Protein AF-A0AA37XAT2-F1 (afdb_monomer_lite)

Organism: NCBI:txid1930061

Structure (mmCIF, N/CA/C/O backbone):
data_AF-A0AA37XAT2-F1
#
_entry.id   AF-A0AA37XAT2-F1
#
loop_
_atom_site.group_PDB
_atom_site.id
_atom_site.type_symbol
_atom_site.label_atom_id
_atom_site.label_alt_id
_atom_site.label_comp_id
_atom_site.label_asym_id
_atom_site.label_entity_id
_atom_site.label_seq_id
_atom_site.pdbx_PDB_ins_code
_atom_site.Cartn_x
_atom_site.Cartn_y
_atom_site.Cartn_z
_atom_site.occupancy
_atom_site.B_iso_or_equiv
_atom_site.auth_seq_id
_atom_site.auth_comp_id
_atom_site.auth_asym_id
_atom_site.auth_atom_id
_atom_site.pdbx_PDB_model_num
ATOM 1 N N . MET A 1 1 ? 37.764 2.991 42.889 1.00 60.38 1 MET A N 1
ATOM 2 C CA . MET A 1 1 ? 37.060 1.774 43.350 1.00 60.38 1 MET A CA 1
ATOM 3 C C . MET A 1 1 ? 35.672 2.197 43.814 1.00 60.38 1 MET A C 1
ATOM 5 O O . MET A 1 1 ? 35.576 2.888 44.817 1.00 60.38 1 MET A O 1
ATOM 9 N N . THR A 1 2 ? 34.618 1.922 43.044 1.00 67.81 2 THR A N 1
ATOM 10 C CA . THR A 1 2 ? 33.240 2.295 43.412 1.00 67.81 2 THR A CA 1
ATOM 11 C C . THR A 1 2 ? 32.713 1.361 44.501 1.00 67.81 2 THR A C 1
ATOM 13 O O . THR A 1 2 ? 32.863 0.143 44.410 1.00 67.81 2 THR A O 1
ATOM 16 N N . SER A 1 3 ? 32.137 1.950 45.550 1.00 75.75 3 SER A N 1
ATOM 17 C CA . SER A 1 3 ? 31.670 1.243 46.747 1.00 75.75 3 SER A CA 1
ATOM 18 C C . SER A 1 3 ? 30.577 0.212 46.406 1.00 75.75 3 SER A C 1
ATOM 20 O O . SER A 1 3 ? 29.693 0.527 45.600 1.00 75.75 3 SER A O 1
ATOM 22 N N . PRO A 1 4 ? 30.573 -0.991 47.023 1.00 71.00 4 PRO A N 1
ATOM 23 C CA . PRO A 1 4 ? 29.556 -2.024 46.798 1.00 71.00 4 PRO A CA 1
ATOM 24 C C . PRO A 1 4 ? 28.112 -1.518 46.934 1.00 71.00 4 PRO A C 1
ATOM 26 O O . PRO A 1 4 ? 27.245 -1.944 46.177 1.00 71.00 4 PRO A O 1
ATOM 29 N N . ALA A 1 5 ? 27.860 -0.546 47.817 1.00 69.62 5 ALA A N 1
ATOM 30 C CA . ALA A 1 5 ? 26.537 0.053 48.018 1.00 69.62 5 ALA A CA 1
ATOM 31 C C . ALA A 1 5 ? 26.031 0.859 46.803 1.00 69.62 5 ALA A C 1
ATOM 33 O O . ALA A 1 5 ? 24.835 0.877 46.515 1.00 69.62 5 ALA A O 1
ATOM 34 N N . GLN A 1 6 ? 26.929 1.478 46.030 1.00 71.06 6 GLN A N 1
ATOM 35 C CA . GLN A 1 6 ? 26.557 2.278 44.854 1.00 71.06 6 GLN A CA 1
ATOM 36 C C . GLN A 1 6 ? 26.167 1.420 43.646 1.00 71.06 6 GLN A C 1
ATOM 38 O O . GLN A 1 6 ? 25.484 1.901 42.740 1.00 71.06 6 GLN A O 1
ATOM 43 N N . ARG A 1 7 ? 26.573 0.144 43.630 1.00 69.44 7 ARG A N 1
ATOM 44 C CA . ARG A 1 7 ? 26.191 -0.806 42.577 1.00 69.44 7 ARG A CA 1
ATOM 45 C C . AR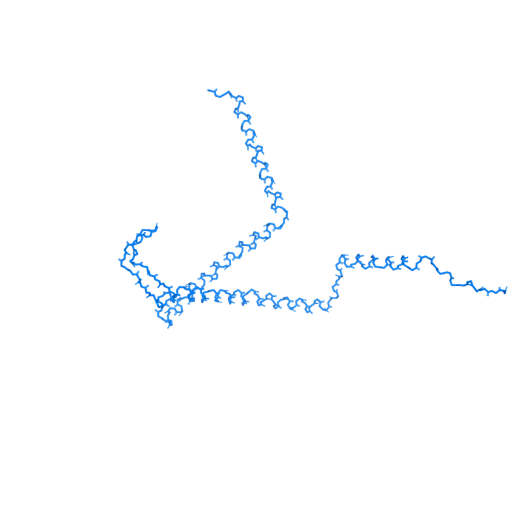G A 1 7 ? 24.735 -1.254 42.708 1.00 69.44 7 ARG A C 1
ATOM 47 O O . ARG A 1 7 ? 24.073 -1.433 41.692 1.00 69.44 7 ARG A O 1
ATOM 54 N N . TYR A 1 8 ? 24.225 -1.362 43.935 1.00 70.69 8 TYR A N 1
ATOM 55 C CA . TYR A 1 8 ? 22.835 -1.752 44.184 1.00 70.69 8 TYR A CA 1
ATOM 56 C C . TYR A 1 8 ? 21.836 -0.647 43.813 1.00 70.69 8 TYR A C 1
ATOM 58 O O . TYR A 1 8 ? 20.838 -0.935 43.155 1.00 70.69 8 TYR A O 1
ATOM 66 N N . SER A 1 9 ? 22.134 0.618 44.136 1.00 72.38 9 SER A N 1
ATOM 67 C CA . SER A 1 9 ? 21.278 1.758 43.761 1.00 72.38 9 SER A CA 1
ATOM 68 C C . SER A 1 9 ? 21.150 1.894 42.239 1.00 72.38 9 SER A C 1
ATOM 70 O O . SER A 1 9 ? 20.037 1.893 41.720 1.00 72.38 9 SER A O 1
ATOM 72 N N . GLN A 1 10 ? 22.267 1.882 41.503 1.00 71.94 10 GLN A N 1
ATOM 73 C CA . GLN A 1 10 ? 22.242 2.030 40.040 1.00 71.94 10 GLN A CA 1
ATOM 74 C C . GLN A 1 10 ? 21.535 0.871 39.321 1.00 71.94 10 GLN A C 1
ATOM 76 O O . GLN A 1 10 ? 20.846 1.090 38.324 1.00 71.94 10 GLN A O 1
ATOM 81 N N . ALA A 1 11 ? 21.666 -0.359 39.832 1.00 72.44 11 ALA A N 1
ATOM 82 C CA . ALA A 1 11 ? 20.940 -1.507 39.296 1.00 72.44 11 ALA A CA 1
ATOM 83 C C . ALA A 1 11 ? 19.422 -1.375 39.523 1.00 72.44 11 ALA A C 1
ATOM 85 O O . ALA A 1 11 ? 18.639 -1.647 38.612 1.00 72.44 11 ALA A O 1
ATOM 86 N N . SER A 1 12 ? 19.000 -0.903 40.702 1.00 71.56 12 SER A N 1
ATOM 87 C CA . SER A 1 12 ? 17.579 -0.717 41.027 1.00 71.56 12 SER A CA 1
ATOM 88 C C . SER A 1 12 ? 16.912 0.403 40.214 1.00 71.56 12 SER A C 1
ATOM 90 O O . SER A 1 12 ? 15.794 0.227 39.722 1.00 71.56 12 SER A O 1
ATOM 92 N N . ASP A 1 13 ? 17.623 1.507 39.966 1.00 74.00 13 ASP A N 1
ATOM 93 C CA . ASP A 1 13 ? 17.113 2.642 39.189 1.00 74.00 13 ASP A CA 1
ATOM 94 C C . ASP A 1 13 ? 16.943 2.291 37.704 1.00 74.00 13 ASP A C 1
ATOM 96 O O . ASP A 1 13 ? 15.948 2.660 37.070 1.00 74.00 13 ASP A O 1
ATOM 100 N N . ALA A 1 14 ? 17.866 1.500 37.148 1.00 72.88 14 ALA A N 1
ATOM 101 C CA . ALA A 1 14 ? 17.772 1.007 35.777 1.00 72.88 14 ALA A CA 1
ATOM 102 C C . ALA A 1 14 ? 16.565 0.070 35.571 1.00 72.88 14 ALA A C 1
ATOM 104 O O . ALA A 1 14 ? 15.886 0.160 34.544 1.00 72.88 14 ALA A O 1
ATOM 105 N N . ILE A 1 15 ? 16.261 -0.795 36.547 1.00 73.62 15 ILE A N 1
ATOM 106 C CA . ILE A 1 15 ? 15.108 -1.711 36.499 1.00 73.62 15 ILE A CA 1
ATOM 107 C C . ILE A 1 15 ? 13.791 -0.933 36.620 1.00 73.62 15 ILE A C 1
ATOM 109 O O . ILE A 1 15 ? 12.864 -1.156 35.833 1.00 73.62 15 ILE A O 1
ATOM 113 N N . ARG A 1 16 ? 13.712 0.036 37.542 1.00 76.38 16 ARG A N 1
ATOM 114 C CA . ARG A 1 16 ? 12.523 0.883 37.727 1.00 76.38 16 ARG A CA 1
ATOM 115 C C . ARG A 1 16 ? 12.221 1.726 36.485 1.00 76.38 16 ARG A C 1
ATOM 117 O O . ARG A 1 16 ? 11.067 1.804 36.067 1.00 76.38 16 ARG A O 1
ATOM 124 N N . LYS A 1 17 ? 13.252 2.289 35.843 1.00 73.06 17 LYS A N 1
ATOM 125 C CA . LYS A 1 17 ? 13.116 3.080 34.608 1.00 73.06 17 LYS A CA 1
ATOM 126 C C . LYS A 1 17 ? 12.670 2.234 33.408 1.00 73.06 17 LYS A C 1
ATOM 128 O O . LYS A 1 17 ? 11.785 2.659 32.670 1.00 73.06 17 LYS A O 1
ATOM 133 N N . ARG A 1 18 ? 13.229 1.026 33.228 1.00 69.56 18 ARG A N 1
ATOM 134 C CA . ARG A 1 18 ? 12.804 0.087 32.165 1.00 69.56 18 ARG A CA 1
ATOM 135 C C . ARG A 1 18 ? 11.351 -0.352 32.341 1.00 69.56 18 ARG A C 1
ATOM 137 O O . ARG A 1 18 ? 10.595 -0.339 31.377 1.00 69.56 18 ARG A O 1
ATOM 144 N N . THR A 1 19 ? 10.952 -0.670 33.569 1.00 73.25 19 THR A N 1
ATOM 145 C CA . THR A 1 19 ? 9.570 -1.068 33.888 1.00 73.25 19 THR A CA 1
ATOM 146 C C . THR A 1 19 ? 8.591 0.087 33.654 1.00 73.25 19 THR A C 1
ATOM 148 O O . THR A 1 19 ? 7.531 -0.113 33.068 1.00 73.25 19 THR A O 1
ATOM 151 N N . GLY A 1 20 ? 8.972 1.318 34.018 1.00 80.38 20 GLY A N 1
ATOM 152 C CA . GLY A 1 20 ? 8.179 2.519 33.743 1.00 80.38 20 GLY A CA 1
ATOM 153 C C . GLY A 1 20 ? 7.983 2.800 32.249 1.00 80.38 20 GLY A C 1
ATOM 154 O O . GLY A 1 20 ? 6.875 3.126 31.834 1.00 80.38 20 GLY A O 1
ATOM 155 N N . PHE A 1 21 ? 9.022 2.617 31.427 1.00 82.44 21 PHE A N 1
ATOM 156 C CA . PHE A 1 21 ? 8.923 2.785 29.972 1.00 82.44 21 PHE A CA 1
ATOM 157 C C . PHE A 1 21 ? 8.017 1.731 29.319 1.00 82.44 21 PHE A C 1
ATOM 159 O O . PHE A 1 21 ? 7.146 2.081 28.528 1.00 82.44 21 PHE A O 1
ATOM 166 N N . LEU A 1 22 ? 8.183 0.452 29.676 1.00 82.06 22 LEU A N 1
ATOM 167 C CA . LEU A 1 22 ? 7.357 -0.636 29.139 1.00 82.06 22 LEU A CA 1
ATOM 168 C C . LEU A 1 22 ? 5.884 -0.489 29.538 1.00 82.06 22 LEU A C 1
ATOM 170 O O . LEU A 1 22 ? 5.002 -0.705 28.710 1.00 82.06 22 LEU A O 1
ATOM 174 N N . ASN A 1 23 ? 5.617 -0.060 30.774 1.00 83.38 23 ASN A N 1
ATOM 175 C CA . ASN A 1 23 ? 4.259 0.230 31.228 1.00 83.38 23 ASN A CA 1
ATOM 176 C C . ASN A 1 23 ? 3.668 1.445 30.499 1.00 83.38 23 ASN A C 1
ATOM 178 O O . ASN A 1 23 ? 2.538 1.369 30.033 1.00 83.38 23 ASN A O 1
ATOM 182 N N . GLY A 1 24 ? 4.435 2.527 30.318 1.00 80.75 24 GLY A N 1
ATOM 183 C CA . GLY A 1 24 ? 3.988 3.704 29.563 1.00 80.75 24 GLY A CA 1
ATOM 184 C C . GLY A 1 24 ? 3.722 3.415 28.082 1.00 80.75 24 GLY A C 1
ATOM 185 O O . GLY A 1 24 ? 2.774 3.946 27.508 1.00 80.75 24 GLY A O 1
ATOM 186 N N . PHE A 1 25 ? 4.511 2.530 27.471 1.00 80.31 25 PHE A N 1
ATOM 187 C CA . PHE A 1 25 ? 4.286 2.062 26.105 1.00 80.31 25 PHE A CA 1
ATOM 188 C C . PHE A 1 25 ? 3.048 1.162 26.005 1.00 80.31 25 PHE A C 1
ATOM 190 O O . PHE A 1 25 ? 2.228 1.352 25.110 1.00 80.31 25 PHE A O 1
ATOM 197 N N . LYS A 1 26 ? 2.855 0.236 26.954 1.00 81.56 26 LYS A N 1
ATOM 198 C CA . LYS A 1 26 ? 1.637 -0.582 27.037 1.00 81.56 26 LYS A CA 1
ATOM 199 C C . LYS A 1 26 ? 0.387 0.295 27.164 1.00 81.56 26 LYS A C 1
ATOM 201 O O . LYS A 1 26 ? -0.556 0.067 26.420 1.00 81.56 26 LYS A O 1
ATOM 206 N N . GLU A 1 27 ? 0.423 1.317 28.021 1.00 79.88 27 GLU A N 1
ATOM 207 C CA . GLU A 1 27 ? -0.657 2.299 28.233 1.00 79.88 27 GLU A CA 1
ATOM 208 C C . GLU A 1 27 ? -0.918 3.190 26.999 1.00 79.88 27 GLU A C 1
ATOM 210 O O . GLU A 1 27 ? -2.008 3.717 26.777 1.00 79.88 27 GLU A O 1
ATOM 215 N N . PHE A 1 28 ? 0.107 3.428 26.180 1.00 78.56 28 PHE A N 1
ATOM 216 C CA . PHE A 1 28 ? -0.026 4.150 24.915 1.00 78.56 28 PHE A CA 1
ATOM 217 C C . PHE A 1 28 ? -0.703 3.295 23.841 1.00 78.56 28 PHE A C 1
ATOM 219 O O . PHE A 1 28 ? -1.619 3.761 23.169 1.00 78.56 28 PHE A O 1
ATOM 226 N N . ILE A 1 29 ? -0.287 2.037 23.718 1.00 76.81 29 ILE A N 1
ATOM 227 C CA . ILE A 1 29 ? -0.818 1.094 22.733 1.00 76.81 29 ILE A CA 1
ATOM 228 C C . ILE A 1 29 ? -2.235 0.632 23.120 1.00 76.81 29 ILE A C 1
ATOM 230 O O . ILE A 1 29 ? -3.097 0.517 22.255 1.00 76.81 29 ILE A O 1
ATOM 234 N N . SER A 1 30 ? -2.534 0.464 24.412 1.00 78.81 30 SER A N 1
ATOM 235 C CA . SER A 1 30 ? -3.862 0.059 24.904 1.00 78.81 30 SER A CA 1
ATOM 236 C C . SER A 1 30 ? -4.966 1.101 24.699 1.00 78.81 30 SER A C 1
ATOM 238 O O . SER A 1 30 ? -6.135 0.770 24.870 1.00 78.81 30 SER A O 1
ATOM 240 N N . ARG A 1 31 ? -4.635 2.332 24.282 1.00 79.06 31 ARG A N 1
ATOM 241 C CA . ARG A 1 31 ? -5.614 3.373 23.913 1.00 79.06 31 ARG A CA 1
ATOM 242 C C . ARG A 1 31 ? -6.358 3.100 22.591 1.00 79.06 31 ARG A C 1
ATOM 244 O O . ARG A 1 31 ? -7.118 3.954 22.147 1.00 79.06 31 ARG A O 1
ATOM 251 N N . GLY A 1 32 ? -6.158 1.937 21.960 1.00 72.06 32 GLY A N 1
ATOM 252 C CA . GLY A 1 32 ? -6.933 1.440 20.809 1.00 72.06 32 GLY A CA 1
ATOM 253 C C . GLY A 1 32 ? -6.538 2.063 19.467 1.00 72.06 32 GLY A C 1
ATOM 254 O O . GLY A 1 32 ? -6.133 1.350 18.552 1.00 72.06 32 GLY A O 1
ATOM 255 N N . ASN A 1 33 ? -6.519 3.395 19.387 1.00 82.56 33 ASN A N 1
ATOM 256 C CA . ASN A 1 33 ? -6.244 4.157 18.160 1.00 82.56 33 ASN A CA 1
ATOM 257 C C . ASN A 1 33 ? -4.885 3.823 17.499 1.00 82.56 33 ASN A C 1
ATOM 259 O O . ASN A 1 33 ? -4.745 3.862 16.281 1.00 82.56 33 ASN A O 1
ATOM 263 N N . ALA A 1 34 ? -3.865 3.474 18.291 1.00 82.56 34 ALA A N 1
ATOM 264 C CA . ALA A 1 34 ? -2.540 3.129 17.769 1.00 82.56 34 ALA A CA 1
ATOM 265 C C . ALA A 1 34 ? -2.463 1.698 17.209 1.00 82.56 34 ALA A C 1
ATOM 267 O O . ALA A 1 34 ? -1.737 1.463 16.244 1.00 82.56 34 ALA A O 1
ATOM 268 N N . ILE A 1 35 ? -3.195 0.744 17.800 1.00 86.00 35 ILE A N 1
ATOM 269 C CA . ILE A 1 35 ? -3.177 -0.664 17.371 1.00 86.00 35 ILE A CA 1
ATOM 270 C C . ILE A 1 35 ? -3.868 -0.799 16.019 1.00 86.00 35 ILE A C 1
ATOM 272 O O . ILE A 1 35 ? -3.306 -1.406 15.113 1.00 86.00 35 ILE A O 1
ATOM 276 N N . GLU A 1 36 ? -5.053 -0.209 15.867 1.00 86.69 36 GLU A N 1
ATOM 277 C CA . GLU A 1 36 ? -5.829 -0.287 14.624 1.00 86.69 36 GLU A CA 1
ATOM 278 C C . GLU A 1 36 ? -5.062 0.326 13.446 1.00 86.69 36 GLU A C 1
ATOM 280 O O . GLU A 1 36 ? -4.945 -0.289 12.384 1.00 86.69 36 GLU A O 1
ATOM 285 N N . LEU A 1 37 ? -4.439 1.488 13.666 1.00 91.00 37 LEU A N 1
ATOM 286 C CA . LEU A 1 37 ? -3.594 2.138 12.669 1.00 91.00 37 LEU A CA 1
ATOM 287 C C . LEU A 1 37 ? -2.347 1.303 12.335 1.00 91.00 37 LEU A C 1
ATOM 289 O O . LEU A 1 37 ? -2.014 1.137 11.162 1.00 91.00 37 LEU A O 1
ATOM 293 N N . ALA A 1 38 ? -1.672 0.738 13.341 1.00 88.94 38 ALA A N 1
ATOM 294 C CA . ALA A 1 38 ? -0.498 -0.105 13.123 1.00 88.94 38 ALA A CA 1
ATOM 295 C C . ALA A 1 38 ? -0.839 -1.367 12.314 1.00 88.94 38 ALA A C 1
ATOM 297 O O . ALA A 1 38 ? -0.125 -1.707 11.370 1.00 88.94 38 ALA A O 1
ATOM 298 N N . VAL A 1 39 ? -1.949 -2.032 12.641 1.00 91.00 39 VAL A N 1
ATOM 299 C CA . VAL A 1 39 ? -2.432 -3.207 11.905 1.00 91.00 39 VAL A CA 1
ATOM 300 C C . VAL A 1 39 ? -2.769 -2.835 10.460 1.00 91.00 39 VAL A C 1
ATOM 302 O O . VAL A 1 39 ? -2.341 -3.536 9.542 1.00 91.00 39 VAL A O 1
ATOM 305 N N . GLY A 1 40 ? -3.448 -1.705 10.237 1.00 92.19 40 GLY A N 1
ATOM 306 C CA . GLY A 1 40 ? -3.758 -1.208 8.895 1.00 92.19 40 GLY A CA 1
ATOM 307 C C . GLY A 1 40 ? -2.513 -0.983 8.030 1.00 92.19 40 GLY A C 1
ATOM 308 O O . GLY A 1 40 ? -2.476 -1.419 6.879 1.00 92.19 40 GLY A O 1
ATOM 309 N N . ILE A 1 41 ? -1.462 -0.375 8.591 1.00 93.12 41 ILE A N 1
ATOM 310 C CA . ILE A 1 41 ? -0.195 -0.129 7.879 1.00 93.12 41 ILE A CA 1
ATOM 311 C C . ILE A 1 41 ? 0.513 -1.443 7.529 1.00 93.12 41 ILE A C 1
ATOM 313 O O . ILE A 1 41 ? 0.967 -1.613 6.397 1.00 93.12 41 ILE A O 1
ATOM 317 N N . VAL A 1 42 ? 0.595 -2.387 8.473 1.00 94.19 42 VAL A N 1
ATOM 318 C CA . VAL A 1 42 ? 1.264 -3.682 8.255 1.00 94.19 42 VAL A CA 1
ATOM 319 C C . VAL A 1 42 ? 0.550 -4.500 7.178 1.00 94.19 42 VAL A C 1
ATOM 321 O O . VAL A 1 42 ? 1.202 -5.036 6.281 1.00 94.19 42 VAL A O 1
ATOM 324 N N . ILE A 1 43 ? -0.784 -4.561 7.225 1.00 92.94 43 ILE A N 1
ATOM 325 C CA . ILE A 1 43 ? -1.584 -5.257 6.209 1.00 92.94 43 ILE A CA 1
ATOM 326 C C . ILE A 1 43 ? -1.430 -4.568 4.847 1.00 92.94 43 ILE A C 1
ATOM 328 O O . ILE A 1 43 ? -1.226 -5.249 3.843 1.00 92.94 43 ILE A O 1
ATOM 332 N N . GLY A 1 44 ? -1.464 -3.232 4.806 1.00 89.81 44 GLY A N 1
ATOM 333 C CA . GLY A 1 44 ? -1.264 -2.462 3.576 1.00 89.81 44 GLY A CA 1
ATOM 334 C C . GLY A 1 44 ? 0.101 -2.714 2.927 1.00 89.81 44 GLY A C 1
ATOM 335 O O . GLY A 1 44 ? 0.181 -2.923 1.713 1.00 89.81 44 GLY A O 1
ATOM 336 N N . ALA A 1 45 ? 1.169 -2.772 3.727 1.00 91.12 45 ALA A N 1
ATOM 337 C CA . ALA A 1 45 ? 2.513 -3.090 3.248 1.00 91.12 45 ALA A CA 1
ATOM 338 C C . ALA A 1 45 ? 2.608 -4.526 2.703 1.00 91.12 45 ALA A C 1
ATOM 340 O O . ALA A 1 45 ? 3.113 -4.735 1.600 1.00 91.12 45 ALA A O 1
ATOM 341 N N . ALA A 1 46 ? 2.074 -5.510 3.436 1.00 92.31 46 ALA A N 1
ATOM 342 C CA . ALA A 1 46 ? 2.075 -6.908 3.008 1.00 92.31 46 ALA A CA 1
ATOM 343 C C . ALA A 1 46 ? 1.280 -7.112 1.708 1.00 92.31 46 ALA A C 1
ATOM 345 O O . ALA A 1 46 ? 1.744 -7.794 0.796 1.00 92.31 46 ALA A O 1
ATOM 346 N N . PHE A 1 47 ? 0.108 -6.482 1.592 1.00 86.19 47 PHE A N 1
ATOM 347 C CA . PHE A 1 47 ? -0.711 -6.557 0.386 1.00 86.19 47 PHE A CA 1
ATOM 348 C C . PHE A 1 47 ? -0.012 -5.921 -0.818 1.00 86.19 47 PHE A C 1
ATOM 350 O O . PHE A 1 47 ? 0.028 -6.522 -1.890 1.00 86.19 47 PHE A O 1
ATOM 357 N N . THR A 1 48 ? 0.596 -4.744 -0.634 1.00 85.38 48 THR A N 1
ATOM 358 C CA . THR A 1 48 ? 1.375 -4.081 -1.690 1.00 85.38 48 THR A CA 1
ATOM 359 C C . THR A 1 48 ? 2.479 -5.000 -2.211 1.00 85.38 48 THR A C 1
ATOM 361 O O . THR A 1 48 ? 2.604 -5.164 -3.419 1.00 85.38 48 THR A O 1
ATOM 364 N N . ALA A 1 49 ? 3.211 -5.679 -1.321 1.00 88.75 49 ALA A N 1
ATOM 365 C CA . ALA A 1 49 ? 4.252 -6.627 -1.715 1.00 88.75 49 ALA A CA 1
ATOM 366 C C . ALA A 1 49 ? 3.715 -7.798 -2.562 1.00 88.75 49 ALA A C 1
ATOM 368 O O . ALA A 1 49 ? 4.352 -8.185 -3.540 1.00 88.75 49 ALA A O 1
ATOM 369 N N . VAL A 1 50 ? 2.535 -8.337 -2.230 1.00 87.19 50 VAL A N 1
ATOM 370 C CA . VAL A 1 50 ? 1.891 -9.405 -3.018 1.00 87.19 50 VAL A CA 1
ATOM 371 C C . VAL A 1 50 ? 1.517 -8.913 -4.415 1.00 87.19 50 VAL A C 1
ATOM 373 O O . VAL A 1 50 ? 1.791 -9.600 -5.397 1.00 87.19 50 VAL A O 1
ATOM 376 N N . VAL A 1 51 ? 0.915 -7.724 -4.523 1.00 82.69 51 VAL A N 1
ATOM 377 C CA . VAL A 1 51 ? 0.544 -7.161 -5.829 1.00 82.69 51 VAL A CA 1
ATOM 378 C C . VAL A 1 51 ? 1.791 -6.886 -6.665 1.00 82.69 51 VAL A C 1
ATOM 380 O O . VAL A 1 51 ? 1.833 -7.294 -7.822 1.00 82.69 51 VAL A O 1
ATOM 383 N N . THR A 1 52 ? 2.827 -6.279 -6.080 1.00 84.06 52 THR A N 1
ATOM 384 C CA . THR A 1 52 ? 4.108 -6.043 -6.759 1.00 84.06 52 THR A CA 1
ATOM 385 C C . THR A 1 52 ? 4.722 -7.345 -7.267 1.00 84.06 52 THR A C 1
ATOM 387 O O . THR A 1 52 ? 5.098 -7.414 -8.430 1.00 84.06 52 THR A O 1
ATOM 390 N N . ALA A 1 53 ? 4.734 -8.414 -6.464 1.00 87.75 53 ALA A N 1
ATOM 391 C CA . ALA A 1 53 ? 5.258 -9.710 -6.897 1.00 87.75 53 ALA A CA 1
ATOM 392 C C . ALA A 1 53 ? 4.501 -10.296 -8.105 1.00 87.75 53 ALA A C 1
ATOM 394 O O . ALA A 1 53 ? 5.108 -10.931 -8.965 1.00 87.75 53 ALA A O 1
ATOM 395 N N . ILE A 1 54 ? 3.186 -10.074 -8.200 1.00 84.19 54 ILE A N 1
ATOM 396 C CA . ILE A 1 54 ? 2.384 -10.496 -9.359 1.00 84.19 54 ILE A CA 1
ATOM 397 C C . ILE A 1 54 ? 2.693 -9.624 -10.580 1.00 84.19 54 ILE A C 1
ATOM 399 O O . ILE A 1 54 ? 2.825 -10.146 -11.687 1.00 84.19 54 ILE A O 1
ATOM 403 N N . VAL A 1 55 ? 2.820 -8.309 -10.395 1.00 79.12 55 VAL A N 1
ATOM 404 C CA . VAL A 1 55 ? 3.186 -7.388 -11.480 1.00 79.12 55 VAL A CA 1
ATOM 405 C C . VAL A 1 55 ? 4.555 -7.760 -12.038 1.00 79.12 55 VAL A C 1
ATOM 407 O O . VAL A 1 55 ? 4.677 -8.015 -13.232 1.00 79.12 55 VAL A O 1
ATOM 410 N N . ASP A 1 56 ? 5.550 -7.911 -11.173 1.00 82.62 56 ASP A N 1
ATOM 411 C CA . ASP A 1 56 ? 6.919 -8.221 -11.574 1.00 82.62 56 ASP A CA 1
ATOM 412 C C . ASP A 1 56 ? 7.067 -9.646 -12.119 1.00 82.62 56 ASP A C 1
ATOM 414 O O . ASP A 1 56 ? 7.821 -9.869 -13.063 1.00 82.62 56 ASP A O 1
ATOM 418 N N . GLY A 1 57 ? 6.342 -10.613 -11.551 1.00 82.81 57 GLY A N 1
ATOM 419 C CA . GLY A 1 57 ? 6.446 -12.024 -11.926 1.00 82.81 57 GLY A CA 1
ATOM 420 C C . GLY A 1 57 ? 5.600 -12.435 -13.131 1.00 82.81 57 GLY A C 1
ATOM 421 O O . GLY A 1 57 ? 5.939 -13.406 -13.804 1.00 82.81 57 GLY A O 1
ATOM 422 N N . VAL A 1 58 ? 4.500 -11.731 -13.411 1.00 82.62 58 VAL A N 1
ATOM 423 C CA . VAL A 1 58 ? 3.543 -12.113 -14.463 1.00 82.62 58 VAL A CA 1
ATOM 424 C C . VAL A 1 58 ? 3.350 -10.996 -15.475 1.00 82.62 58 VAL A C 1
ATOM 426 O O . VAL A 1 58 ? 3.459 -11.239 -16.673 1.00 82.62 58 VAL A O 1
ATOM 429 N N . ILE A 1 59 ? 3.088 -9.768 -15.029 1.00 78.38 59 ILE A N 1
ATOM 430 C CA . ILE A 1 59 ? 2.724 -8.682 -15.945 1.00 78.38 59 ILE A CA 1
ATOM 431 C C . ILE A 1 59 ? 3.945 -8.155 -16.706 1.00 78.38 59 ILE A C 1
ATOM 433 O O . ILE A 1 59 ? 3.901 -8.105 -17.934 1.00 78.38 59 ILE A O 1
ATOM 437 N N . ASN A 1 60 ? 5.047 -7.836 -16.024 1.00 78.44 60 ASN A N 1
ATOM 438 C CA . ASN A 1 60 ? 6.255 -7.301 -16.662 1.00 78.44 60 ASN A CA 1
ATOM 439 C C . ASN A 1 60 ? 6.845 -8.266 -17.712 1.00 78.44 60 ASN A C 1
ATOM 441 O O . ASN A 1 60 ? 7.163 -7.808 -18.808 1.00 78.44 60 ASN A O 1
ATOM 445 N N . PRO A 1 61 ? 6.929 -9.597 -17.484 1.00 80.88 61 PRO A N 1
ATOM 446 C CA . PRO A 1 61 ? 7.373 -10.536 -18.515 1.00 80.88 61 PRO A CA 1
ATOM 447 C C . PRO A 1 61 ? 6.426 -10.625 -19.716 1.00 80.88 61 PRO A C 1
ATOM 449 O O . PRO A 1 61 ? 6.891 -10.771 -20.843 1.00 80.88 61 PRO A O 1
ATOM 452 N N . LEU A 1 62 ? 5.108 -10.512 -19.511 1.00 80.38 62 LEU A N 1
ATOM 453 C CA . LEU A 1 62 ? 4.133 -10.497 -20.610 1.00 80.38 62 LEU A CA 1
ATOM 454 C C . LEU A 1 62 ? 4.246 -9.219 -21.446 1.00 80.38 62 LEU A C 1
ATOM 456 O O . LEU A 1 62 ? 4.224 -9.285 -22.674 1.00 80.38 62 LEU A O 1
ATOM 460 N N . VAL A 1 63 ? 4.427 -8.068 -20.794 1.00 72.56 63 VAL A N 1
ATOM 461 C CA . VAL A 1 63 ? 4.741 -6.804 -21.475 1.00 72.56 63 VAL A CA 1
ATOM 462 C C . VAL A 1 63 ? 6.070 -6.940 -22.221 1.00 72.56 63 VAL A C 1
ATOM 464 O O . VAL A 1 63 ? 6.139 -6.618 -23.405 1.00 72.56 63 VAL A O 1
ATOM 467 N N . GLY A 1 64 ? 7.090 -7.528 -21.595 1.00 74.56 64 GLY A N 1
ATOM 468 C CA . GLY A 1 64 ? 8.380 -7.800 -22.226 1.00 74.56 64 GLY A CA 1
ATOM 469 C C . GLY A 1 64 ? 8.306 -8.705 -23.447 1.00 74.56 64 GLY A C 1
ATOM 470 O O . GLY A 1 64 ? 8.975 -8.440 -24.442 1.00 74.56 64 GLY A O 1
ATOM 471 N N . GLY A 1 65 ? 7.451 -9.725 -23.415 1.00 77.06 65 GLY A N 1
ATOM 472 C CA . GLY A 1 65 ? 7.227 -10.615 -24.551 1.00 77.06 65 GLY A CA 1
ATOM 473 C C . GLY A 1 65 ? 6.539 -9.938 -25.741 1.00 77.06 65 GLY A C 1
ATOM 474 O O . GLY A 1 65 ? 6.789 -10.323 -26.879 1.00 77.06 65 GLY A O 1
ATOM 475 N N . ILE A 1 66 ? 5.697 -8.927 -25.500 1.00 72.56 66 ILE A N 1
ATOM 476 C CA . ILE A 1 66 ? 4.942 -8.219 -26.550 1.00 72.56 66 ILE A CA 1
ATOM 477 C C . ILE A 1 66 ? 5.732 -7.030 -27.109 1.00 72.56 66 ILE A C 1
ATOM 479 O O . ILE A 1 66 ? 5.737 -6.804 -28.317 1.00 72.56 66 ILE A O 1
ATOM 483 N N . PHE A 1 67 ? 6.395 -6.269 -26.239 1.00 66.12 67 PHE A N 1
ATOM 484 C CA . PHE A 1 67 ? 7.082 -5.023 -26.590 1.00 66.12 67 PHE A CA 1
ATOM 485 C C . PHE A 1 67 ? 8.602 -5.187 -26.745 1.00 66.12 67 PHE A C 1
ATOM 487 O O . PHE A 1 67 ? 9.294 -4.222 -27.058 1.00 66.12 67 PHE A O 1
ATOM 494 N N . GLY A 1 68 ? 9.136 -6.395 -26.538 1.00 63.25 68 GLY A N 1
ATOM 495 C CA . GLY A 1 68 ? 10.562 -6.712 -26.670 1.00 63.25 68 GLY A CA 1
ATOM 496 C C . GLY A 1 68 ? 11.437 -6.233 -25.506 1.00 63.25 68 GLY A C 1
ATOM 497 O O . GLY A 1 68 ? 12.604 -6.614 -25.441 1.00 63.25 68 GLY A O 1
ATOM 498 N N . GLN A 1 69 ? 10.893 -5.439 -24.576 1.00 64.44 69 GLN A N 1
ATOM 499 C CA . GLN A 1 69 ? 11.574 -4.990 -23.361 1.00 64.44 69 GLN A CA 1
ATOM 500 C C . GLN A 1 69 ? 10.673 -5.172 -22.131 1.00 64.44 69 GLN A C 1
ATOM 502 O O . GLN A 1 69 ? 9.538 -4.692 -22.149 1.00 64.44 69 GLN A O 1
ATOM 507 N N . PRO A 1 70 ? 11.147 -5.845 -21.060 1.00 59.28 70 PRO A N 1
ATOM 508 C CA . PRO A 1 70 ? 10.353 -6.097 -19.849 1.00 59.28 70 PRO A CA 1
ATOM 509 C C . PRO A 1 70 ? 9.959 -4.827 -19.082 1.00 59.28 70 PRO A C 1
ATOM 511 O O . PRO A 1 70 ? 9.093 -4.869 -18.211 1.00 59.28 70 PRO A O 1
ATOM 514 N N . ASN A 1 71 ? 10.572 -3.697 -19.416 1.00 62.09 71 ASN A N 1
ATOM 515 C CA . ASN A 1 71 ? 10.401 -2.414 -18.770 1.00 62.09 71 ASN A CA 1
ATOM 516 C C . ASN A 1 71 ? 10.694 -1.305 -19.784 1.00 62.09 71 ASN A C 1
ATOM 518 O O . ASN A 1 71 ? 11.578 -1.423 -20.629 1.00 62.09 71 ASN A O 1
ATOM 522 N N . LEU A 1 72 ? 9.950 -0.205 -19.683 1.00 65.00 72 LEU A N 1
ATOM 523 C CA . LEU A 1 72 ? 10.035 0.936 -20.598 1.00 65.00 72 LEU A CA 1
ATOM 524 C C . LEU A 1 72 ? 11.263 1.812 -20.299 1.00 65.00 72 LEU A C 1
ATOM 526 O O . LEU A 1 72 ? 11.447 2.844 -20.934 1.00 65.00 72 LEU A O 1
ATOM 530 N N . ASP A 1 73 ? 12.110 1.395 -19.352 1.00 66.50 73 ASP A N 1
ATOM 531 C CA . ASP A 1 73 ? 13.252 2.126 -18.793 1.00 66.50 73 ASP A CA 1
ATOM 532 C C . ASP A 1 73 ? 14.304 2.510 -19.835 1.00 66.50 73 ASP A C 1
ATOM 534 O O . ASP A 1 73 ? 15.042 3.479 -19.651 1.00 66.50 73 ASP A O 1
ATOM 538 N N . GLU A 1 74 ? 14.393 1.747 -20.920 1.00 64.06 74 GLU A N 1
ATOM 539 C CA . GLU A 1 74 ? 15.342 1.986 -22.006 1.00 64.06 74 GLU A CA 1
ATOM 540 C C . GLU A 1 74 ? 14.760 2.843 -23.134 1.00 64.06 74 GLU A C 1
ATOM 542 O O . GLU A 1 74 ? 15.509 3.324 -23.988 1.00 64.06 74 GLU A O 1
ATOM 547 N N . ILE A 1 75 ? 13.454 3.129 -23.108 1.00 61.66 75 ILE A N 1
ATOM 548 C CA . ILE A 1 75 ? 12.835 4.047 -24.062 1.00 61.66 75 ILE A CA 1
ATOM 549 C C . ILE A 1 75 ? 13.389 5.453 -23.816 1.00 61.66 75 ILE A C 1
ATOM 551 O O . ILE A 1 75 ? 13.123 6.093 -22.795 1.00 61.66 75 ILE A O 1
ATOM 555 N N . GLY A 1 76 ? 14.180 5.931 -24.778 1.00 57.19 76 GLY A N 1
ATOM 556 C CA . GLY A 1 76 ? 14.800 7.251 -24.730 1.00 57.19 76 GLY A CA 1
ATOM 557 C C . GLY A 1 76 ? 15.940 7.364 -23.718 1.00 57.19 76 GLY A C 1
ATOM 558 O O . GLY A 1 76 ? 16.229 8.475 -23.279 1.00 57.19 76 GLY A O 1
ATOM 559 N N . ALA A 1 77 ? 16.572 6.249 -23.329 1.00 62.56 77 ALA A N 1
ATOM 560 C CA . ALA A 1 77 ? 17.774 6.298 -22.508 1.00 62.56 77 ALA A CA 1
ATOM 561 C C . ALA A 1 77 ? 18.904 7.003 -23.272 1.00 62.56 77 ALA A C 1
ATOM 563 O O . ALA A 1 77 ? 19.283 6.592 -24.368 1.00 62.56 77 ALA A O 1
ATOM 564 N N . PHE A 1 78 ? 19.440 8.072 -22.688 1.00 62.88 78 PHE A N 1
ATOM 565 C CA . PHE A 1 78 ? 20.592 8.779 -23.232 1.00 62.88 78 PHE A CA 1
ATOM 566 C C . PHE A 1 78 ? 21.641 8.962 -22.139 1.00 62.88 78 PHE A C 1
ATOM 568 O O . PHE A 1 78 ? 21.344 9.363 -21.012 1.00 62.88 78 PHE A O 1
ATOM 575 N N . THR A 1 79 ? 22.888 8.659 -22.475 1.00 66.81 79 THR A N 1
ATOM 576 C CA . THR A 1 79 ? 24.024 8.844 -21.575 1.00 66.81 79 THR A CA 1
ATOM 577 C C . THR A 1 79 ? 24.683 10.177 -21.898 1.00 66.81 79 THR A C 1
ATOM 579 O O . THR A 1 79 ? 25.183 10.375 -23.004 1.00 66.81 79 THR A O 1
ATOM 582 N N . ILE A 1 80 ? 24.666 11.112 -20.943 1.00 64.50 80 ILE A N 1
ATOM 583 C CA . ILE A 1 80 ? 25.421 12.365 -21.046 1.00 64.50 80 ILE A CA 1
ATOM 584 C C . ILE A 1 80 ? 26.736 12.212 -20.289 1.00 64.50 80 ILE A C 1
ATOM 586 O O . ILE A 1 80 ? 26.751 11.937 -19.090 1.00 64.50 80 ILE A O 1
ATOM 590 N N . GLY A 1 81 ? 27.841 12.459 -20.989 1.00 62.34 81 GLY A N 1
ATOM 591 C CA . GLY A 1 81 ? 29.186 12.410 -20.425 1.00 62.34 81 GLY A CA 1
ATOM 592 C C . GLY A 1 81 ? 29.802 11.011 -20.448 1.00 62.34 81 GLY A C 1
ATOM 593 O O . GLY A 1 81 ? 29.122 9.999 -20.560 1.00 62.34 81 GLY A O 1
ATOM 594 N N . ASN A 1 82 ? 31.126 10.974 -20.364 1.00 64.75 82 ASN A N 1
ATOM 595 C CA . ASN A 1 82 ? 31.975 9.780 -20.429 1.00 64.75 82 ASN A CA 1
ATOM 596 C C . ASN A 1 82 ? 32.723 9.521 -19.114 1.00 64.75 82 ASN A C 1
ATOM 598 O O . ASN A 1 82 ? 33.645 8.710 -19.063 1.00 64.75 82 ASN A O 1
ATOM 602 N N . ALA A 1 83 ? 32.376 10.257 -18.065 1.00 62.72 83 ALA A N 1
ATOM 603 C CA . ALA A 1 83 ? 33.044 10.138 -16.789 1.00 62.72 83 ALA A CA 1
ATOM 604 C C . ALA A 1 83 ? 32.582 8.865 -16.073 1.00 62.72 83 ALA A C 1
ATOM 606 O O . ALA A 1 83 ? 31.388 8.581 -15.996 1.00 62.72 83 ALA A O 1
ATOM 607 N N . VAL A 1 84 ? 33.557 8.083 -15.618 1.00 70.75 84 VAL A N 1
ATOM 608 C CA . VAL A 1 84 ? 33.350 6.804 -14.942 1.00 70.75 84 VAL A CA 1
ATOM 609 C C . VAL A 1 84 ? 33.318 7.063 -13.443 1.00 70.75 84 VAL A C 1
ATOM 611 O O . VAL A 1 84 ? 34.239 7.674 -12.900 1.00 70.75 84 VAL A O 1
ATOM 614 N N . TRP A 1 85 ? 32.264 6.609 -12.776 1.00 70.06 85 TRP A N 1
ATOM 615 C CA . TRP A 1 85 ? 32.102 6.736 -11.331 1.00 70.06 85 TRP A CA 1
ATOM 616 C C . TRP A 1 85 ? 31.624 5.411 -10.754 1.00 70.06 85 TRP A C 1
ATOM 618 O O . TRP A 1 85 ? 30.818 4.716 -11.366 1.00 70.06 85 TRP A O 1
ATOM 628 N N . THR A 1 86 ? 32.101 5.069 -9.565 1.00 71.25 86 THR A N 1
ATOM 629 C CA . THR A 1 86 ? 31.689 3.854 -8.858 1.00 71.25 86 THR A CA 1
ATOM 630 C C . THR A 1 86 ? 30.536 4.183 -7.914 1.00 71.25 86 THR A C 1
ATOM 632 O O . THR A 1 86 ? 30.635 5.128 -7.127 1.00 71.25 86 THR A O 1
ATOM 635 N N . ASP A 1 87 ? 29.437 3.432 -7.995 1.00 77.56 87 ASP A N 1
ATOM 636 C CA . ASP A 1 87 ? 28.321 3.582 -7.060 1.00 77.56 87 ASP A CA 1
ATOM 637 C C . ASP A 1 87 ? 28.662 3.032 -5.656 1.00 77.56 87 ASP A C 1
ATOM 639 O O . ASP A 1 87 ? 29.702 2.408 -5.432 1.00 77.56 87 ASP A O 1
ATOM 643 N N . ALA A 1 88 ? 27.766 3.241 -4.686 1.00 75.00 88 ALA A N 1
ATOM 644 C CA . ALA A 1 88 ? 27.937 2.741 -3.317 1.00 75.00 88 ALA A CA 1
ATOM 645 C C . ALA A 1 88 ? 27.965 1.198 -3.204 1.00 75.00 88 ALA A C 1
ATOM 647 O O . ALA A 1 88 ? 28.330 0.674 -2.153 1.00 75.00 88 ALA A O 1
ATOM 648 N N . ASN A 1 89 ? 27.597 0.480 -4.268 1.00 77.69 89 ASN A N 1
ATOM 649 C CA . ASN A 1 89 ? 27.585 -0.978 -4.359 1.00 77.69 89 ASN A CA 1
ATOM 650 C C . ASN A 1 89 ? 28.805 -1.532 -5.123 1.00 77.69 89 ASN A C 1
ATOM 652 O O . ASN A 1 89 ? 28.904 -2.745 -5.303 1.00 77.69 89 ASN A O 1
ATOM 656 N N . GLY A 1 90 ? 29.740 -0.676 -5.558 1.00 74.12 90 GLY A N 1
ATOM 657 C CA . GLY A 1 90 ? 30.944 -1.083 -6.285 1.00 74.12 90 GLY A CA 1
ATOM 658 C C . GLY A 1 90 ? 30.759 -1.257 -7.797 1.00 74.12 90 GLY A C 1
ATOM 659 O O . GLY A 1 90 ? 31.622 -1.852 -8.437 1.00 74.12 90 GLY A O 1
ATOM 660 N N . VAL A 1 91 ? 29.660 -0.767 -8.378 1.00 73.69 91 VAL A N 1
ATOM 661 C CA . VAL A 1 91 ? 29.375 -0.883 -9.817 1.00 73.69 91 VAL A CA 1
ATOM 662 C C . VAL A 1 91 ? 29.933 0.330 -10.562 1.00 73.69 91 VAL A C 1
ATOM 664 O O . VAL A 1 91 ? 29.612 1.471 -10.224 1.00 73.69 91 VAL A O 1
ATOM 667 N N . GLU A 1 92 ? 30.764 0.095 -11.582 1.00 72.75 92 GLU A N 1
ATOM 668 C CA . GLU A 1 92 ? 31.254 1.151 -12.476 1.00 72.75 92 GLU A CA 1
ATOM 669 C C . GLU A 1 92 ? 30.135 1.639 -13.398 1.00 72.75 92 GLU A C 1
ATOM 671 O O . GLU A 1 92 ? 29.581 0.881 -14.192 1.00 72.75 92 GLU A O 1
ATOM 676 N N . GLN A 1 93 ? 29.822 2.928 -13.297 1.00 67.88 93 GLN A N 1
ATOM 677 C CA . GLN A 1 93 ? 28.834 3.609 -14.121 1.00 67.88 93 GLN A CA 1
ATOM 678 C C . GLN A 1 93 ? 29.544 4.589 -15.048 1.00 67.88 93 GLN A C 1
ATOM 680 O O . GLN A 1 93 ? 30.339 5.415 -14.600 1.00 67.88 93 GLN A O 1
ATOM 685 N N . VAL A 1 94 ? 29.244 4.517 -16.344 1.00 63.84 94 VAL A N 1
ATOM 686 C CA . VAL A 1 94 ? 29.809 5.420 -17.352 1.00 63.84 94 VAL A CA 1
ATOM 687 C C . VAL A 1 94 ? 28.782 6.498 -17.690 1.00 63.84 94 VAL A C 1
ATOM 689 O O . VAL A 1 94 ? 27.714 6.207 -18.225 1.00 63.84 94 VAL A O 1
ATOM 692 N N . GLY A 1 95 ? 29.117 7.751 -17.388 1.00 66.75 95 GLY A N 1
ATOM 693 C CA . GLY A 1 95 ? 28.281 8.918 -17.655 1.00 66.75 95 GLY A CA 1
ATOM 694 C C . GLY A 1 95 ? 27.053 9.037 -16.749 1.00 66.75 95 GLY A C 1
ATOM 695 O O . GLY A 1 95 ? 26.825 8.244 -15.837 1.00 66.75 95 GLY A O 1
ATOM 696 N N . ALA A 1 96 ? 26.248 10.068 -16.996 1.00 65.44 96 ALA A N 1
ATOM 697 C CA . ALA A 1 96 ? 24.921 10.217 -16.415 1.00 65.44 96 ALA A CA 1
ATOM 698 C C . ALA A 1 96 ? 23.898 9.626 -17.393 1.00 65.44 96 ALA A C 1
ATOM 700 O O . ALA A 1 96 ? 23.520 10.265 -18.376 1.00 65.44 96 ALA A O 1
ATOM 701 N N . THR A 1 97 ? 23.478 8.386 -17.145 1.00 67.56 97 THR A N 1
ATOM 702 C CA . THR A 1 97 ? 22.429 7.737 -17.941 1.00 67.56 97 THR A CA 1
ATOM 703 C C . THR A 1 97 ? 21.069 8.253 -17.484 1.00 67.56 97 THR A C 1
ATOM 705 O O . THR A 1 97 ? 20.552 7.839 -16.446 1.00 67.56 97 THR A O 1
ATOM 708 N N . LEU A 1 98 ? 20.484 9.178 -18.249 1.00 66.44 98 LEU A N 1
ATOM 709 C CA . LEU A 1 98 ? 19.110 9.618 -18.036 1.00 66.44 98 LEU A CA 1
ATOM 710 C C . LEU A 1 98 ? 18.175 8.601 -18.683 1.00 66.44 98 LEU A C 1
ATOM 712 O O . LEU A 1 98 ? 18.222 8.369 -19.889 1.00 66.44 98 LEU A O 1
ATOM 716 N N . ARG A 1 99 ? 17.322 7.993 -17.857 1.00 76.38 99 ARG A N 1
ATOM 717 C CA . ARG A 1 99 ? 16.353 6.969 -18.261 1.00 76.38 99 ARG A CA 1
ATOM 718 C C . ARG A 1 99 ? 14.938 7.511 -18.057 1.00 76.38 99 ARG A C 1
ATOM 720 O O . ARG A 1 99 ? 14.295 7.138 -17.075 1.00 76.38 99 ARG A O 1
ATOM 727 N N . PRO A 1 100 ? 14.440 8.417 -18.919 1.00 71.06 100 PRO A N 1
ATOM 728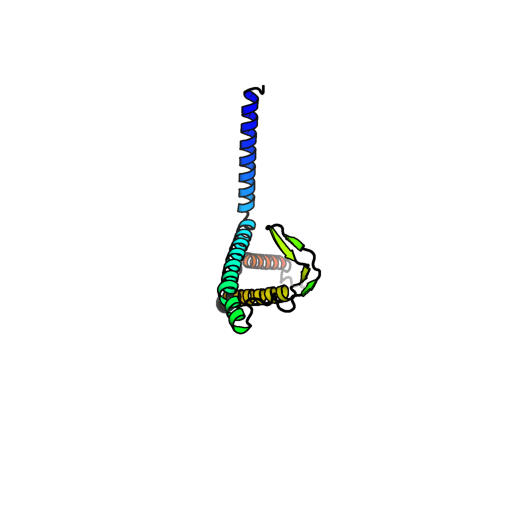 C CA . PRO A 1 100 ? 13.091 8.978 -18.773 1.00 71.06 100 PRO A CA 1
ATOM 729 C C . PRO A 1 100 ? 12.008 7.888 -18.792 1.00 71.06 100 PRO A C 1
ATOM 731 O O . PRO A 1 100 ? 10.982 8.021 -18.126 1.00 71.06 100 PRO A O 1
ATOM 734 N N . GLY A 1 101 ? 12.285 6.772 -19.470 1.00 69.69 101 GLY A N 1
ATOM 735 C CA . GLY A 1 101 ? 11.469 5.566 -19.474 1.00 69.69 101 GLY A CA 1
ATOM 736 C C . GLY A 1 101 ? 11.138 4.991 -18.091 1.00 69.69 101 GLY A C 1
ATOM 737 O O . GLY A 1 101 ? 10.052 4.453 -17.906 1.00 69.69 101 GLY A O 1
ATOM 738 N N . THR A 1 102 ? 12.004 5.189 -17.088 1.00 76.19 102 THR A N 1
ATOM 739 C CA . THR A 1 102 ? 11.766 4.711 -15.708 1.00 76.19 102 THR A CA 1
ATOM 740 C C . THR A 1 102 ? 10.531 5.324 -15.063 1.00 76.19 102 THR A C 1
ATOM 742 O O . THR A 1 102 ? 9.813 4.651 -14.325 1.00 76.19 102 THR A O 1
ATOM 745 N N . ILE A 1 103 ? 10.229 6.585 -15.380 1.00 77.56 103 ILE A N 1
ATOM 746 C CA . ILE A 1 103 ? 9.032 7.265 -14.879 1.00 77.56 103 ILE A CA 1
ATOM 747 C C . ILE A 1 103 ? 7.785 6.649 -15.517 1.00 77.56 103 ILE A C 1
ATOM 749 O O . ILE A 1 103 ? 6.778 6.448 -14.841 1.00 77.56 103 ILE A O 1
ATOM 753 N N . LEU A 1 104 ? 7.858 6.318 -16.809 1.00 77.31 104 LEU A N 1
ATOM 754 C CA . LEU A 1 104 ? 6.754 5.695 -17.530 1.00 77.31 104 LEU A CA 1
ATOM 755 C C . LEU A 1 104 ? 6.492 4.271 -17.024 1.00 77.31 104 LEU A C 1
ATOM 757 O O . LEU A 1 104 ? 5.337 3.921 -16.790 1.00 77.31 104 LEU A O 1
ATOM 761 N N . THR A 1 105 ? 7.546 3.489 -16.775 1.00 76.12 105 THR A N 1
ATOM 762 C CA . THR A 1 105 ? 7.447 2.177 -16.119 1.00 76.12 105 THR A CA 1
ATOM 763 C C . THR A 1 105 ? 6.816 2.300 -14.734 1.00 76.12 105 THR A C 1
ATOM 765 O O . THR A 1 105 ? 5.870 1.579 -14.421 1.00 76.12 105 THR A O 1
ATOM 768 N N . ALA A 1 106 ? 7.274 3.250 -13.912 1.00 79.50 106 ALA A N 1
ATOM 769 C CA . ALA A 1 106 ? 6.723 3.469 -12.576 1.00 79.50 106 ALA A CA 1
ATOM 770 C C . ALA A 1 106 ? 5.236 3.860 -12.619 1.00 79.50 106 ALA A C 1
ATOM 772 O O . ALA A 1 106 ? 4.441 3.350 -11.830 1.00 79.50 106 ALA A O 1
ATOM 773 N N . LEU A 1 107 ? 4.842 4.719 -13.564 1.00 84.25 107 LEU A N 1
ATOM 774 C CA . LEU A 1 107 ? 3.450 5.123 -13.752 1.00 84.25 107 LEU A CA 1
ATOM 775 C C . LEU A 1 107 ? 2.575 3.950 -14.207 1.00 84.25 107 LEU A C 1
ATOM 777 O O . LEU A 1 107 ? 1.475 3.763 -13.692 1.00 84.25 107 LEU A O 1
ATOM 781 N N . PHE A 1 108 ? 3.062 3.144 -15.149 1.00 80.12 108 PHE A N 1
ATOM 782 C CA . PHE A 1 108 ? 2.347 1.968 -15.631 1.00 80.12 108 PHE A CA 1
ATOM 783 C C . PHE A 1 108 ? 2.152 0.928 -14.518 1.00 80.12 108 PHE A C 1
ATOM 785 O O . PHE A 1 108 ? 1.031 0.473 -14.286 1.00 80.12 108 PHE A O 1
ATOM 792 N N . ASN A 1 109 ? 3.208 0.636 -13.755 1.00 78.19 109 ASN A N 1
ATOM 793 C CA . ASN A 1 109 ? 3.140 -0.256 -12.597 1.00 78.19 109 ASN A CA 1
ATOM 794 C C . ASN A 1 109 ? 2.167 0.273 -11.537 1.00 78.19 109 ASN A C 1
ATOM 796 O O . ASN A 1 109 ? 1.346 -0.484 -11.020 1.00 78.19 109 ASN A O 1
ATOM 800 N N . PHE A 1 110 ? 2.193 1.580 -11.261 1.00 83.69 110 PHE A N 1
ATOM 801 C CA . PHE A 1 110 ? 1.238 2.220 -10.358 1.00 83.69 110 PHE A CA 1
ATOM 802 C C . PHE A 1 110 ? -0.213 2.033 -10.821 1.00 83.69 110 PHE A C 1
ATOM 804 O O . PHE A 1 110 ? -1.069 1.676 -10.012 1.00 83.69 110 PHE A O 1
ATOM 811 N N . LEU A 1 111 ? -0.498 2.218 -12.115 1.00 87.81 111 LEU A N 1
ATOM 812 C CA . LEU A 1 111 ? -1.841 2.024 -12.666 1.00 87.81 111 LEU A CA 1
ATOM 813 C C . LEU A 1 111 ? -2.319 0.574 -12.535 1.00 87.81 111 LEU A C 1
ATOM 815 O O . LEU A 1 111 ? -3.480 0.354 -12.188 1.00 87.81 111 LEU A O 1
ATOM 819 N N . ILE A 1 112 ? -1.443 -0.411 -12.754 1.00 82.94 112 ILE A N 1
ATOM 820 C CA . ILE A 1 112 ? -1.795 -1.827 -12.575 1.00 82.94 112 ILE A CA 1
ATOM 821 C C . ILE A 1 112 ? -2.102 -2.131 -11.107 1.00 82.94 112 ILE A C 1
ATOM 823 O O . ILE A 1 112 ? -3.124 -2.750 -10.811 1.00 82.94 112 ILE A O 1
ATOM 827 N N . VAL A 1 113 ? -1.257 -1.674 -10.179 1.00 81.88 113 VAL A N 1
ATOM 828 C CA . VAL A 1 113 ? -1.470 -1.871 -8.737 1.00 81.88 113 VAL A CA 1
ATOM 829 C C . VAL A 1 113 ? -2.780 -1.215 -8.291 1.00 81.88 113 VAL A C 1
ATOM 831 O O . VAL A 1 113 ? -3.584 -1.843 -7.601 1.00 81.88 113 VAL A O 1
ATOM 834 N N . ALA A 1 114 ? -3.038 0.020 -8.730 1.00 86.62 114 ALA A N 1
ATOM 835 C CA . ALA A 1 114 ? -4.276 0.737 -8.439 1.00 86.62 114 ALA A CA 1
ATOM 836 C C . ALA A 1 114 ? -5.507 0.004 -8.994 1.00 86.62 114 ALA A C 1
ATOM 838 O O . ALA A 1 114 ? -6.507 -0.141 -8.288 1.00 86.62 114 ALA A O 1
ATOM 839 N N . ALA A 1 115 ? -5.427 -0.516 -10.224 1.00 87.06 115 ALA A N 1
ATOM 840 C CA . ALA A 1 115 ? -6.490 -1.318 -10.820 1.00 87.06 115 ALA A CA 1
ATOM 841 C C . ALA A 1 115 ? -6.732 -2.615 -10.032 1.00 87.06 115 ALA A C 1
ATOM 843 O O . ALA A 1 115 ? -7.881 -2.945 -9.740 1.00 87.06 115 ALA A O 1
ATOM 844 N N . ALA A 1 116 ? -5.675 -3.323 -9.626 1.00 83.38 116 ALA A N 1
ATOM 845 C CA . ALA A 1 116 ? -5.788 -4.539 -8.825 1.00 83.38 116 ALA A CA 1
ATOM 846 C C . ALA A 1 116 ? -6.471 -4.269 -7.473 1.00 83.38 116 ALA A C 1
ATOM 848 O O . ALA A 1 116 ? -7.424 -4.963 -7.119 1.00 83.38 116 ALA A O 1
ATOM 849 N N . ILE A 1 117 ? -6.051 -3.220 -6.754 1.00 83.38 117 ILE A N 1
ATOM 850 C CA . ILE A 1 117 ? -6.690 -2.790 -5.497 1.00 83.38 117 ILE A CA 1
ATOM 851 C C . ILE A 1 117 ? -8.163 -2.448 -5.737 1.00 83.38 117 ILE A C 1
ATOM 853 O O . ILE A 1 117 ? -9.040 -2.879 -4.983 1.00 83.38 117 ILE A O 1
ATOM 857 N N . TYR A 1 118 ? -8.454 -1.699 -6.801 1.00 87.12 118 TYR A N 1
ATOM 858 C CA . TYR A 1 118 ? -9.815 -1.290 -7.111 1.00 87.12 118 TYR A CA 1
ATOM 859 C C . TYR A 1 118 ? -10.727 -2.492 -7.390 1.00 87.12 118 TYR A C 1
ATOM 861 O O . TYR A 1 118 ? -11.791 -2.605 -6.785 1.00 87.12 118 TYR A O 1
ATOM 869 N N . PHE A 1 119 ? -10.314 -3.422 -8.254 1.00 87.81 119 PHE A N 1
ATOM 870 C CA . PHE A 1 119 ? -11.143 -4.570 -8.632 1.00 87.81 119 PHE A CA 1
ATOM 871 C C . PHE A 1 119 ? -11.265 -5.629 -7.529 1.00 87.81 119 PHE A C 1
ATOM 873 O O . PHE A 1 119 ? -12.336 -6.219 -7.385 1.00 87.81 119 PHE A O 1
ATOM 880 N N . ILE A 1 120 ? -10.205 -5.876 -6.752 1.00 84.44 120 ILE A N 1
ATOM 881 C CA . ILE A 1 120 ? -10.178 -6.949 -5.743 1.00 84.44 120 ILE A CA 1
ATOM 882 C C . ILE A 1 120 ? -10.732 -6.486 -4.394 1.00 84.44 120 ILE A C 1
ATOM 884 O O . ILE A 1 120 ? -11.330 -7.288 -3.682 1.00 84.44 120 ILE A O 1
ATOM 888 N N . VAL A 1 121 ? -10.547 -5.217 -4.026 1.00 82.31 121 VAL A N 1
ATOM 889 C CA . VAL A 1 121 ? -10.906 -4.712 -2.691 1.00 82.31 121 VAL A CA 1
ATOM 890 C C . VAL A 1 121 ? -12.056 -3.718 -2.778 1.00 82.31 121 VAL A C 1
ATOM 892 O O . VAL A 1 121 ? -13.117 -3.947 -2.199 1.00 82.31 121 VAL A O 1
ATOM 895 N N . VAL A 1 122 ? -11.890 -2.633 -3.536 1.00 85.44 122 VAL A N 1
ATOM 896 C CA . VAL A 1 122 ? -12.857 -1.522 -3.536 1.00 85.44 122 VAL A CA 1
ATOM 897 C C . VAL A 1 122 ? -14.191 -1.934 -4.157 1.00 85.44 122 VAL A C 1
ATOM 899 O O . VAL A 1 122 ? -15.244 -1.674 -3.585 1.00 85.44 122 VAL A O 1
ATOM 902 N N . LEU A 1 123 ? -14.173 -2.617 -5.301 1.00 89.00 123 LEU A N 1
ATOM 903 C CA . LEU A 1 123 ? -15.377 -3.043 -6.009 1.00 89.00 123 LEU A CA 1
ATOM 904 C C . LEU A 1 123 ? -16.253 -4.016 -5.190 1.00 89.00 123 LEU A C 1
ATOM 906 O O . LEU A 1 123 ? -17.457 -3.760 -5.084 1.00 89.00 123 LEU A O 1
ATOM 910 N N . PRO A 1 124 ? -15.728 -5.105 -4.588 1.00 87.31 124 PRO A N 1
ATOM 911 C CA . PRO A 1 124 ? -16.548 -5.985 -3.759 1.00 87.31 1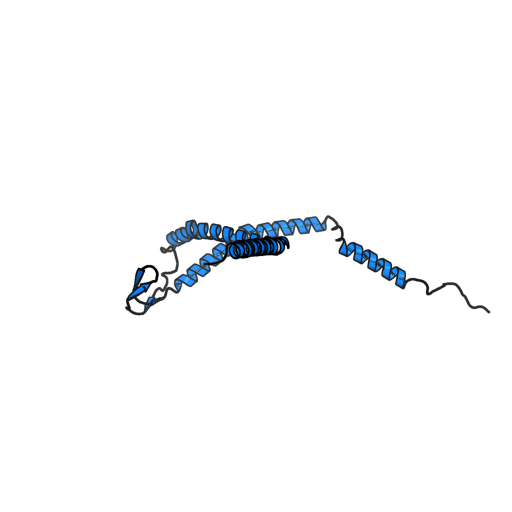24 PRO A CA 1
ATOM 912 C C . PRO A 1 124 ? -16.988 -5.326 -2.454 1.00 87.31 124 PRO A C 1
ATOM 914 O O . PRO A 1 124 ? -18.127 -5.555 -2.050 1.00 87.31 124 PRO A O 1
ATOM 917 N N . LEU A 1 125 ? -16.157 -4.482 -1.830 1.00 88.38 125 LEU A N 1
ATOM 918 C CA . LEU A 1 125 ? -16.572 -3.723 -0.647 1.00 88.38 125 LEU A CA 1
ATOM 919 C C . LEU A 1 125 ? -17.710 -2.756 -0.979 1.00 88.38 125 LEU A C 1
ATOM 921 O O . LEU A 1 125 ? -18.723 -2.767 -0.288 1.00 88.38 125 LEU A O 1
ATOM 925 N N . ASN A 1 126 ? -17.614 -2.011 -2.081 1.00 88.56 126 ASN A N 1
ATOM 926 C CA . ASN A 1 126 ? -18.686 -1.129 -2.547 1.00 88.56 126 ASN A CA 1
ATOM 927 C C . ASN A 1 126 ? -19.958 -1.915 -2.885 1.00 88.56 126 ASN A C 1
ATOM 929 O O . ASN A 1 126 ? -21.062 -1.488 -2.554 1.00 88.56 126 ASN A O 1
ATOM 933 N N . LYS A 1 127 ? -19.826 -3.097 -3.500 1.00 86.38 127 LYS A N 1
ATOM 934 C CA . LYS A 1 127 ? -20.964 -3.976 -3.806 1.00 86.38 127 LYS A CA 1
ATOM 935 C C . LYS A 1 127 ? -21.608 -4.555 -2.544 1.00 86.38 127 LYS A C 1
ATOM 937 O O . LYS A 1 127 ? -22.826 -4.723 -2.512 1.00 86.38 127 LYS A O 1
ATOM 942 N N . LEU A 1 128 ? -20.821 -4.875 -1.519 1.00 84.69 128 LEU A N 1
ATOM 943 C CA . LEU A 1 128 ? -21.321 -5.370 -0.238 1.00 84.69 128 LEU A CA 1
ATOM 944 C C . LEU A 1 128 ? -21.970 -4.250 0.582 1.00 84.69 128 LEU A C 1
ATOM 946 O O . LEU A 1 128 ? -23.053 -4.456 1.120 1.00 84.69 128 LEU A O 1
ATOM 950 N N . ALA A 1 129 ? -21.367 -3.062 0.612 1.00 81.38 129 ALA A N 1
ATOM 951 C CA . ALA A 1 129 ? -21.934 -1.873 1.241 1.00 81.38 129 ALA A CA 1
ATOM 952 C C . ALA A 1 129 ? -23.271 -1.489 0.591 1.00 81.38 129 ALA A C 1
ATOM 954 O O . ALA A 1 129 ? -24.269 -1.337 1.284 1.00 81.38 129 ALA A O 1
ATOM 955 N N . ALA A 1 130 ? -23.348 -1.480 -0.744 1.00 79.44 130 ALA A N 1
ATOM 956 C CA . ALA A 1 130 ? -24.604 -1.247 -1.459 1.00 79.44 130 ALA A CA 1
ATOM 957 C C . ALA A 1 130 ? -25.687 -2.296 -1.137 1.00 79.44 130 ALA A C 1
ATOM 959 O O . ALA A 1 130 ? -26.876 -1.998 -1.198 1.00 79.44 130 ALA A O 1
ATOM 960 N N . ARG A 1 131 ? -25.295 -3.529 -0.786 1.00 75.50 131 ARG A N 1
ATOM 961 C CA . ARG A 1 131 ? -26.224 -4.575 -0.331 1.00 75.50 131 ARG A CA 1
ATOM 962 C C . ARG A 1 131 ? -26.645 -4.407 1.129 1.00 75.50 131 ARG A C 1
ATOM 964 O O . ARG A 1 131 ? -27.794 -4.715 1.424 1.00 75.50 131 ARG A O 1
ATOM 971 N N . ARG A 1 132 ? -25.758 -3.928 2.011 1.00 70.00 132 ARG A N 1
ATOM 972 C CA . ARG A 1 132 ? -26.099 -3.584 3.403 1.00 70.00 132 ARG A CA 1
ATOM 973 C C . ARG A 1 132 ? -27.036 -2.390 3.470 1.00 70.00 132 ARG A C 1
ATOM 975 O O . ARG A 1 132 ? -28.103 -2.542 4.040 1.00 70.00 132 ARG A O 1
ATOM 982 N N . ASN A 1 133 ? -26.737 -1.307 2.760 1.00 64.75 133 ASN A N 1
ATOM 983 C CA . ASN A 1 133 ? -27.585 -0.113 2.747 1.00 64.75 133 ASN A CA 1
ATOM 984 C C . ASN A 1 133 ? -29.005 -0.425 2.230 1.00 64.75 133 ASN A C 1
ATOM 986 O O . ASN A 1 133 ? -29.991 0.092 2.736 1.00 64.75 133 ASN A O 1
ATOM 990 N N . LYS A 1 134 ? -29.129 -1.338 1.254 1.00 61.25 134 LYS A N 1
ATOM 991 C CA . LYS A 1 134 ? -30.428 -1.793 0.728 1.00 61.25 134 LYS A CA 1
ATOM 992 C C . LYS A 1 134 ? -31.175 -2.754 1.670 1.00 61.25 134 LYS A C 1
ATOM 994 O O . LYS A 1 134 ? -32.376 -2.949 1.520 1.00 61.25 134 LYS A O 1
ATOM 999 N N . ALA A 1 135 ? -30.466 -3.398 2.596 1.00 57.81 135 ALA A N 1
ATOM 1000 C CA . ALA A 1 135 ? -31.057 -4.204 3.663 1.00 57.81 135 ALA A CA 1
ATOM 1001 C C . ALA A 1 135 ? -31.438 -3.332 4.875 1.00 57.81 135 ALA A C 1
ATOM 1003 O O . ALA A 1 135 ? -32.483 -3.564 5.471 1.00 57.81 135 ALA A O 1
ATOM 1004 N N . GLU A 1 136 ? -30.649 -2.297 5.174 1.00 55.12 136 GLU A N 1
ATOM 1005 C CA . GLU A 1 136 ? -30.924 -1.269 6.189 1.00 55.12 136 GLU A CA 1
ATOM 1006 C C . GLU A 1 136 ? -32.131 -0.385 5.809 1.00 55.12 136 GLU A C 1
ATOM 1008 O O . GLU A 1 136 ? -32.865 0.030 6.690 1.00 55.12 136 GLU A O 1
ATOM 1013 N N . GLU A 1 137 ? -32.465 -0.201 4.524 1.00 54.66 137 GLU A N 1
ATOM 1014 C CA . GLU A 1 137 ? -33.749 0.416 4.120 1.00 54.66 137 GLU A CA 1
ATOM 1015 C C . GLU A 1 137 ? -34.997 -0.424 4.490 1.00 54.66 137 GLU A C 1
ATOM 1017 O O . GLU A 1 137 ? -36.107 0.109 4.528 1.00 54.66 137 GLU A O 1
ATOM 1022 N N . LEU A 1 138 ? -34.850 -1.732 4.751 1.00 53.47 138 LEU A N 1
ATOM 1023 C CA . LEU A 1 138 ? -35.963 -2.654 5.047 1.00 53.47 138 LEU A CA 1
ATOM 1024 C C . LEU A 1 138 ? -36.111 -2.986 6.537 1.00 53.47 138 LEU A C 1
ATOM 1026 O O . LEU A 1 138 ? -37.151 -3.498 6.956 1.00 53.47 138 LEU A O 1
ATOM 1030 N N . THR A 1 139 ? -35.100 -2.686 7.343 1.00 52.06 139 THR A N 1
ATOM 1031 C CA . THR A 1 139 ? -35.168 -2.740 8.804 1.00 52.06 139 THR A CA 1
ATOM 1032 C C . THR A 1 139 ? -35.073 -1.315 9.313 1.00 52.06 139 THR A C 1
ATOM 1034 O O . THR A 1 139 ? -34.020 -0.723 9.113 1.00 52.06 139 THR A O 1
ATOM 1037 N N . PRO A 1 140 ? -36.104 -0.755 9.974 1.00 58.28 140 PRO A N 1
ATOM 1038 C CA . PRO A 1 140 ? -35.953 0.519 10.660 1.00 58.28 140 PRO A CA 1
ATOM 1039 C C . PRO A 1 140 ? -34.725 0.403 11.560 1.00 58.28 140 PRO A C 1
ATOM 1041 O O . PRO A 1 140 ? -34.717 -0.422 12.476 1.00 58.28 140 PRO A O 1
ATOM 1044 N N . GLU A 1 141 ? -33.661 1.135 11.228 1.00 61.94 141 GLU A N 1
ATOM 1045 C CA . GLU A 1 141 ? -32.459 1.192 12.047 1.00 61.94 141 GLU A CA 1
ATOM 1046 C C . GLU A 1 141 ? -32.930 1.586 13.443 1.00 61.94 141 GLU A C 1
ATOM 1048 O O . GLU A 1 141 ? -33.583 2.622 13.611 1.00 61.94 141 GLU A O 1
ATOM 1053 N N . ALA A 1 142 ? -32.700 0.717 14.431 1.00 62.66 142 ALA A N 1
ATOM 1054 C CA . ALA A 1 142 ? -32.969 1.089 15.806 1.00 62.66 142 ALA A CA 1
ATOM 1055 C C . ALA A 1 142 ? -32.130 2.350 16.063 1.00 62.66 142 ALA A C 1
ATOM 1057 O O . ALA A 1 142 ? -30.913 2.297 15.852 1.00 62.66 142 ALA A O 1
ATOM 1058 N N . PRO A 1 143 ? -32.756 3.490 16.404 1.00 70.19 143 PRO A N 1
ATOM 1059 C CA . PRO A 1 143 ? -32.022 4.730 16.588 1.00 70.19 143 PRO A CA 1
ATOM 1060 C C . PRO A 1 143 ? -30.904 4.493 17.602 1.00 70.19 143 PRO A C 1
ATOM 1062 O O . PRO A 1 143 ? -31.112 3.787 18.589 1.00 70.19 143 PRO A O 1
ATOM 1065 N N . SER A 1 144 ? -29.714 5.037 17.337 1.00 79.25 144 SER A N 1
ATOM 1066 C CA . SER A 1 144 ? -28.598 4.928 18.277 1.00 79.25 144 SER A CA 1
ATOM 1067 C C . SER A 1 144 ? -29.003 5.484 19.643 1.00 79.25 144 SER A C 1
ATOM 1069 O O . SER A 1 144 ? -29.871 6.356 19.724 1.00 79.25 144 SER A O 1
ATOM 1071 N N . ASP A 1 145 ? -28.367 5.007 20.714 1.00 82.56 145 ASP A N 1
ATOM 1072 C CA . ASP A 1 145 ? -28.684 5.427 22.087 1.00 82.56 145 ASP A CA 1
ATOM 1073 C C . ASP A 1 145 ? -28.691 6.959 22.226 1.00 82.56 145 ASP A C 1
ATOM 1075 O O . ASP A 1 145 ? -29.588 7.527 22.843 1.00 82.56 145 ASP A O 1
ATOM 1079 N N . ASP A 1 146 ? -27.766 7.644 21.548 1.00 83.19 146 ASP A N 1
ATOM 1080 C CA . ASP A 1 146 ? -27.725 9.106 21.484 1.00 83.19 146 ASP A CA 1
ATOM 1081 C C . ASP A 1 146 ? -28.986 9.704 20.839 1.00 83.19 146 ASP A C 1
ATOM 1083 O O . ASP A 1 146 ? -29.527 10.690 21.330 1.00 83.19 146 ASP A O 1
ATOM 1087 N N . VAL A 1 147 ? -29.491 9.118 19.751 1.00 84.69 147 VAL A N 1
ATOM 1088 C CA . VAL A 1 147 ? -30.711 9.579 19.067 1.00 84.69 147 VAL A CA 1
ATOM 1089 C C . VAL A 1 147 ? -31.952 9.328 19.927 1.00 84.69 147 VAL A C 1
ATOM 1091 O O . VAL A 1 147 ? -32.857 10.165 19.940 1.00 84.69 147 VAL A O 1
ATOM 1094 N N . ILE A 1 148 ? -31.986 8.225 20.681 1.00 86.38 148 ILE A N 1
ATOM 1095 C CA . ILE A 1 148 ? -33.054 7.931 21.649 1.00 86.38 148 ILE A CA 1
ATOM 1096 C C . ILE A 1 148 ? -33.044 8.974 22.768 1.00 86.38 148 ILE A C 1
ATOM 1098 O O . ILE A 1 148 ? -34.061 9.627 23.005 1.00 86.38 148 ILE A O 1
ATOM 1102 N N . LEU A 1 149 ? -31.883 9.202 23.388 1.00 90.44 149 LEU A N 1
ATOM 1103 C CA . LEU A 1 149 ? -31.710 10.196 24.448 1.00 90.44 149 LEU A CA 1
ATOM 1104 C C . LEU A 1 149 ? -32.057 11.608 23.965 1.00 90.44 149 LEU A C 1
ATOM 1106 O O . LEU A 1 149 ? -32.713 12.363 24.677 1.00 90.44 149 LEU A O 1
ATOM 1110 N N . LEU A 1 150 ? -31.672 11.977 22.742 1.00 91.12 150 LEU A N 1
ATOM 1111 C CA . LEU A 1 150 ? -32.047 13.260 22.142 1.00 91.12 150 LEU A CA 1
ATOM 1112 C C . LEU A 1 150 ? -33.561 13.372 21.913 1.00 91.12 150 LEU A C 1
ATOM 1114 O O . LEU A 1 150 ? -34.123 14.457 22.074 1.00 91.12 150 LEU A O 1
ATOM 1118 N N . GLY A 1 151 ? -34.227 12.267 21.566 1.00 91.38 151 GLY A N 1
ATOM 1119 C CA . GLY A 1 151 ? -35.685 12.189 21.484 1.00 91.38 151 GLY A CA 1
ATOM 1120 C C . GLY A 1 151 ? -36.346 12.436 22.839 1.00 91.38 151 GLY A C 1
ATOM 1121 O O . GLY A 1 151 ? -37.210 13.304 22.952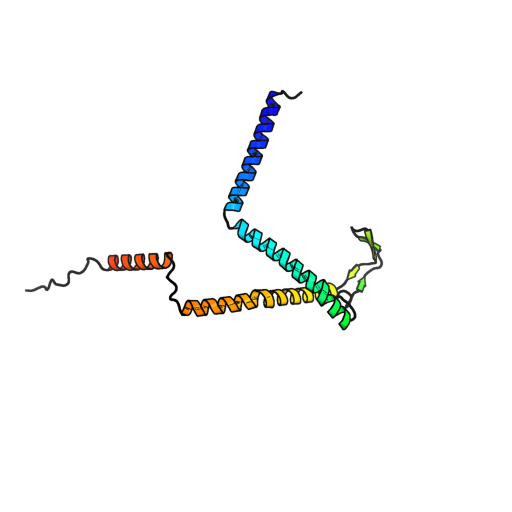 1.00 91.38 151 GLY A O 1
ATOM 1122 N N . GLU A 1 152 ? -35.874 11.751 23.878 1.00 91.44 152 GLU A N 1
ATOM 1123 C CA . GLU A 1 152 ? -36.347 11.929 25.253 1.00 91.44 152 GLU A CA 1
ATOM 1124 C C . GLU A 1 152 ? -36.110 13.361 25.756 1.00 91.44 152 GLU A C 1
ATOM 1126 O O . GLU A 1 152 ? -37.020 13.983 26.300 1.00 91.44 152 GLU A O 1
ATOM 1131 N N . ILE A 1 153 ? -34.928 13.939 25.512 1.00 93.31 153 ILE A N 1
ATOM 1132 C CA . ILE A 1 153 ? -34.607 15.327 25.883 1.00 93.31 153 ILE A CA 1
ATOM 1133 C C . ILE A 1 153 ? -35.527 16.315 25.157 1.00 93.31 153 ILE A C 1
ATOM 1135 O O . ILE A 1 153 ? -36.018 17.257 25.781 1.00 93.31 153 ILE A O 1
ATOM 1139 N N . ARG A 1 154 ? -35.787 16.120 23.856 1.00 93.06 154 ARG A N 1
ATOM 1140 C CA . ARG A 1 154 ? -36.717 16.966 23.090 1.00 93.06 154 ARG A CA 1
ATOM 1141 C C . ARG A 1 154 ? -38.115 16.922 23.695 1.00 93.06 154 ARG A C 1
ATOM 1143 O O . ARG A 1 154 ? -38.755 17.965 23.828 1.00 93.06 154 ARG A O 1
ATOM 1150 N N . ASP A 1 155 ? -38.581 15.732 24.047 1.00 92.44 155 ASP A N 1
ATOM 1151 C CA . ASP A 1 155 ? -39.927 15.531 24.570 1.00 92.44 155 ASP A CA 1
ATOM 1152 C C . ASP A 1 155 ? -40.057 16.110 25.994 1.00 92.44 155 ASP A C 1
ATOM 1154 O O . ASP A 1 155 ? -41.046 16.782 26.294 1.00 92.44 155 ASP A O 1
ATOM 1158 N N . LEU A 1 156 ? -39.017 15.982 26.828 1.00 90.00 156 LEU A N 1
ATOM 1159 C CA . LEU A 1 156 ? -38.925 16.639 28.139 1.00 90.00 156 LEU A CA 1
ATOM 1160 C C . LEU A 1 156 ? -38.887 18.170 28.025 1.00 90.00 156 LEU A C 1
ATOM 1162 O O . LEU A 1 156 ? -39.568 18.863 28.782 1.00 90.00 156 LEU A O 1
ATOM 1166 N N . LEU A 1 157 ? -38.135 18.713 27.064 1.00 88.50 157 LEU A N 1
ATOM 1167 C CA . LEU A 1 157 ? -38.052 20.156 26.831 1.00 88.50 157 LEU A CA 1
ATOM 1168 C C . LEU A 1 157 ? -39.385 20.720 26.326 1.00 88.50 157 LEU A C 1
ATOM 1170 O O . LEU A 1 157 ? -39.803 21.797 26.748 1.00 88.50 157 LEU A O 1
ATOM 1174 N N . LYS A 1 158 ? -40.077 19.982 25.453 1.00 92.06 158 LYS A N 1
ATOM 1175 C CA . LYS A 1 158 ? -41.412 20.349 24.974 1.00 92.06 158 LYS A CA 1
ATOM 1176 C C . LYS A 1 158 ? -42.431 20.338 26.114 1.00 92.06 158 LYS A C 1
ATOM 1178 O O . LYS A 1 158 ? -43.162 21.309 26.269 1.00 92.06 158 LYS A O 1
ATOM 1183 N N . ALA A 1 159 ? -42.421 19.306 26.956 1.00 89.00 159 ALA A N 1
ATOM 1184 C CA . ALA A 1 159 ? -43.281 19.238 28.136 1.00 89.00 159 ALA A CA 1
ATOM 1185 C C . ALA A 1 159 ? -43.009 20.387 29.128 1.00 89.00 159 ALA A C 1
ATOM 1187 O O . ALA A 1 159 ? -43.941 20.923 29.724 1.00 89.00 159 ALA A O 1
ATOM 1188 N N . GLN A 1 160 ? -41.748 20.810 29.274 1.00 86.00 160 GLN A N 1
ATOM 1189 C CA . GLN A 1 160 ? -41.373 21.963 30.097 1.00 86.00 160 GLN A CA 1
ATOM 1190 C C . GLN A 1 160 ? -41.813 23.300 29.480 1.00 86.00 160 GLN A C 1
ATOM 1192 O O . GLN A 1 160 ? -42.210 24.208 30.207 1.00 86.00 160 GLN A O 1
ATOM 1197 N N . ALA A 1 161 ? -41.774 23.423 28.151 1.00 85.00 161 ALA A N 1
ATOM 1198 C CA . ALA A 1 161 ? -42.294 24.589 27.439 1.00 85.00 161 ALA A CA 1
ATOM 1199 C C . ALA A 1 161 ? -43.833 24.683 27.498 1.00 85.00 161 ALA A C 1
ATOM 1201 O O . ALA A 1 161 ? -44.383 25.777 27.383 1.00 85.00 161 ALA A O 1
ATOM 1202 N N . GLU A 1 162 ? -44.526 23.556 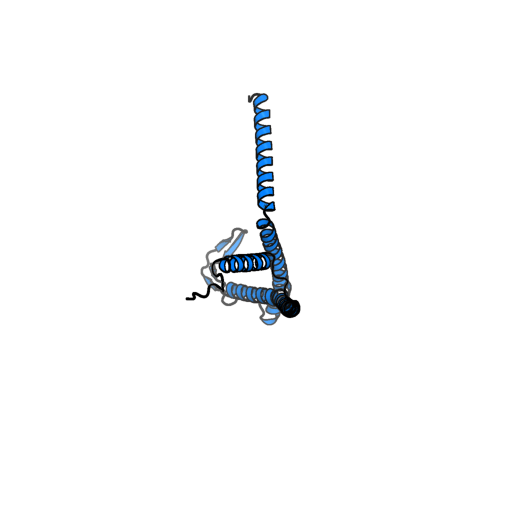27.694 1.00 78.25 162 GLU A N 1
ATOM 1203 C CA . GLU A 1 162 ? -45.991 23.451 27.683 1.00 78.25 162 GLU A CA 1
ATOM 1204 C C . GLU A 1 162 ? -46.669 23.561 29.073 1.00 78.25 162 GLU A C 1
ATOM 1206 O O . GLU A 1 162 ? -47.897 23.515 29.139 1.00 78.25 162 GLU A O 1
ATOM 1211 N N . GLY A 1 163 ? -45.954 23.784 30.191 1.00 60.00 163 GLY A N 1
ATOM 1212 C CA . GLY A 1 163 ? -46.599 23.940 31.513 1.00 60.00 163 GLY A CA 1
ATOM 1213 C C . GLY A 1 163 ? -45.964 24.974 32.459 1.00 60.00 163 GLY A C 1
ATOM 1214 O O . GLY A 1 163 ? -44.754 25.168 32.404 1.00 60.00 163 GLY A O 1
ATOM 1215 N N . PRO A 1 164 ? -46.710 25.606 33.402 1.00 54.03 164 PRO A N 1
ATOM 1216 C CA . PRO A 1 164 ? -48.155 25.827 33.525 1.00 54.03 164 PRO A CA 1
ATOM 1217 C C . PRO A 1 164 ? -48.480 27.339 33.414 1.00 54.03 164 PRO A C 1
ATOM 1219 O O . PRO A 1 164 ? -48.400 28.077 34.395 1.00 54.03 164 PRO A O 1
ATOM 1222 N N . GLY A 1 165 ? -48.833 27.816 32.216 1.00 57.38 165 GLY A N 1
ATOM 1223 C CA . GLY A 1 165 ? -49.083 29.245 31.949 1.00 57.38 165 GLY A CA 1
ATOM 1224 C C . GLY A 1 165 ? -50.487 29.607 31.458 1.00 57.38 165 GLY A C 1
ATOM 1225 O O . GLY A 1 165 ? -50.785 30.787 31.304 1.00 57.38 165 GLY A O 1
ATOM 1226 N N . GLN A 1 166 ? -51.371 28.639 31.218 1.00 56.38 166 GLN A N 1
ATOM 1227 C CA . GLN A 1 166 ? -52.732 28.912 30.755 1.00 56.38 166 GLN A CA 1
ATOM 1228 C C . GLN A 1 166 ? -53.719 28.021 31.495 1.00 56.38 166 GLN A C 1
ATOM 1230 O O . GLN A 1 166 ? -53.797 26.825 31.244 1.00 56.38 166 GLN A O 1
ATOM 1235 N N . VAL A 1 167 ? -54.481 28.628 32.408 1.00 56.25 167 VAL A N 1
ATOM 1236 C CA . VAL A 1 167 ? -55.745 28.078 32.906 1.00 56.25 167 VAL A CA 1
ATOM 1237 C C . VAL A 1 167 ? -56.813 28.465 31.876 1.00 56.25 167 VAL A C 1
ATOM 1239 O O . VAL A 1 167 ? -57.200 29.636 31.828 1.00 56.25 167 VAL A O 1
A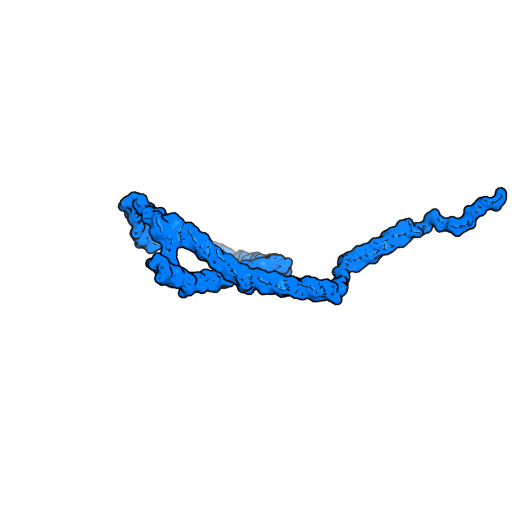TOM 1242 N N . PRO A 1 168 ? -57.297 27.550 31.018 1.00 53.94 168 PRO A N 1
ATOM 1243 C CA . PRO A 1 168 ? -58.360 27.854 30.074 1.00 53.94 168 PRO A CA 1
ATOM 1244 C C . PRO A 1 168 ? -59.677 27.746 30.845 1.00 53.94 168 PRO A C 1
ATOM 1246 O O . PRO A 1 168 ? -60.162 26.647 31.098 1.00 53.94 168 PRO A O 1
ATOM 1249 N N . GLY A 1 169 ? -60.241 28.874 31.288 1.00 58.16 169 GLY A N 1
ATOM 1250 C CA . GLY A 1 169 ? -61.562 28.830 31.923 1.00 58.16 169 GLY A CA 1
ATOM 1251 C C . GLY A 1 169 ? -62.019 30.023 32.753 1.00 58.16 169 GLY A C 1
ATOM 1252 O O . GLY A 1 169 ? -63.188 30.051 33.123 1.00 58.16 169 GLY A O 1
ATOM 1253 N N . GLN A 1 170 ? -61.188 31.029 33.034 1.00 53.09 170 GLN A N 1
ATOM 1254 C CA . GLN A 1 170 ? -61.689 32.228 33.719 1.00 53.09 170 GLN A CA 1
ATOM 1255 C C . GLN A 1 170 ? -62.302 33.202 32.708 1.00 53.09 170 GLN A C 1
ATOM 1257 O O . GLN A 1 170 ? -61.670 34.134 32.220 1.00 53.09 170 GLN A O 1
ATOM 1262 N N . GLN A 1 171 ? -63.561 32.930 32.366 1.00 62.81 171 GLN A N 1
ATOM 1263 C CA . GLN A 1 171 ? -64.457 33.887 31.726 1.00 62.81 171 GLN A CA 1
ATOM 1264 C C . GLN A 1 171 ? -64.706 35.058 32.693 1.00 62.81 171 GLN A C 1
ATOM 1266 O O . GLN A 1 171 ? -65.142 34.808 33.817 1.00 62.81 171 GLN A O 1
ATOM 1271 N N . PRO A 1 172 ? -64.492 36.322 32.292 1.00 62.16 172 PRO A N 1
ATOM 1272 C CA . PRO A 1 172 ? -64.924 37.449 33.101 1.00 62.16 172 PRO A CA 1
ATOM 1273 C C . PRO A 1 172 ? -66.402 37.716 32.815 1.00 62.16 172 PRO A C 1
ATOM 1275 O O . PRO A 1 172 ? -66.737 38.039 31.676 1.00 62.16 172 PRO A O 1
ATOM 1278 N N . ARG A 1 173 ? -67.278 37.589 33.822 1.00 49.88 173 ARG A N 1
ATOM 1279 C CA . ARG A 1 173 ? -68.577 38.288 33.877 1.00 49.88 173 ARG A CA 1
ATOM 1280 C C . ARG A 1 173 ? -69.090 38.424 35.316 1.00 49.88 173 ARG A C 1
ATOM 1282 O O . ARG A 1 173 ? -68.870 37.496 36.097 1.00 49.88 173 ARG A O 1
ATOM 1289 N N . PRO A 1 174 ? -69.945 39.422 35.597 1.00 64.62 174 PRO A N 1
ATOM 1290 C CA . PRO A 1 174 ? -70.179 40.688 34.886 1.00 64.62 174 PRO A CA 1
ATOM 1291 C C . PRO A 1 174 ? -69.443 41.879 35.519 1.00 64.62 174 PRO A C 1
ATOM 1293 O O . PRO A 1 174 ? -69.240 41.873 36.753 1.00 64.62 174 PRO A O 1
#

Sequence (174 aa):
MTSPAQRYSQASDAIRKRTGFLNGFKEFISRGNAIELAVGIVIGAAFTAVVTAIVDGVINPLVGGIFGQPNLDEIGAFTIGNAVWTDANGVEQVGATLRPGTILTALFNFLIVAAAIYFIVVLPLNKLAARRNKAEELTPEAPSDDVILLGEIRDLLKAQAEGPGQVPGQQPRP

pLDDT: mean 75.88, std 11.01, range [49.88, 94.19]

Radius of gyration: 34.81 Å; chains: 1; bounding box: 107×53×75 Å

InterPro domains:
  IPR001185 Large-conductance mechanosensitive channel [MF_00115] (21-159)
  IPR001185 Large-conductance mechanosensitive channel [PR01264] (24-38)
  IPR001185 Large-conductance mechanosensitive channel [PR01264] (109-117)
  IPR001185 Large-conductance mechanosensitive channel [PR01264] (119-128)
  IPR001185 Large-conductance mechanosensitive channel [TIGR00220] (21-160)
  IPR036019 Large-conductance mechanosensitive channel MscL [G3DSA:1.10.1200.120] (21-161)
  IPR036019 Large-conductance mechanosensitive channel MscL [SSF81330] (31-154)
  IPR037673 Large-conductance mechanosensitive channel/anditomin synthesis protein L [PF01741] (21-158)
  IPR037673 Large-conductance mechanosensitive channel/anditomin synthesis protein L [PTHR30266] (10-136)

Secondary structure (DSSP, 8-state):
---HHHHHHHHHHHHHHHHHHHHHHHHHHTTSHHHHHHHHHHHHHHHHHHHHHHIIIIIHHHHHHHHSSSSGGGTT-EEEEEEEEE-TTS-EEEEEEE-THHHHHHHHHHHHHHHHHIIIIIHHHHHHHHHHHHHHTTS-PPPPHHHHHHHHHHHHHHHHHTSSS--TT-----

Foldseek 3Di:
DDDPVVVVVVVVVVVVVVVVVVVVVVVVVVVPPNVVVVVVVVVVVVVLVVLVCCCLVPVLVVCCVVVVHSFQQQVPWDFDAQDWDADPVRDTDGGDTDRPRVVVRVVVSVVSSVVCCCVVPVVVVVVVVVVVVVVCVVDVPPDPPVVVVVVVVVVVVVVVVPDDDDDPDPDDDD